Protein AF-A0A4R2LBR7-F1 (afdb_monomer)

Solvent-accessible surface area (backbone atoms only — not comparable to full-atom values): 7802 Å² total; per-residue (Å²): 140,62,65,67,58,54,53,51,52,53,49,55,51,52,60,60,71,67,57,74,77,85,72,96,67,92,60,71,66,68,51,49,60,51,49,45,53,48,41,53,51,52,52,50,51,51,49,53,48,29,40,52,72,70,51,70,84,56,90,90,53,52,70,75,78,42,38,76,63,56,62,68,48,81,66,58,63,88,67,45,56,60,54,52,47,51,49,36,49,24,56,74,69,71,72,50,91,72,59,67,66,61,48,52,54,50,52,48,47,65,67,70,23,70,75,68,68,78,59,76,80,75,78,92,76,131

Secondary structure (DSSP, 8-state):
--HHHHHHHHHHHHHHHT-----S---HHHHHHHHHHHHHHHHHHHHHHHHHTT----TTS-HHHHHHHHTT-TTPPTTHHHHHHHHHHHHHHT--PPPHHHHHHHHHHHHHS-PPPPPP------

Structure (mmCIF, N/CA/C/O backbone):
data_AF-A0A4R2LBR7-F1
#
_entry.id   AF-A0A4R2LBR7-F1
#
loop_
_atom_site.group_PDB
_atom_site.id
_atom_site.type_symbol
_atom_site.label_atom_id
_atom_site.label_alt_id
_atom_site.label_comp_id
_atom_site.label_asym_id
_atom_site.labe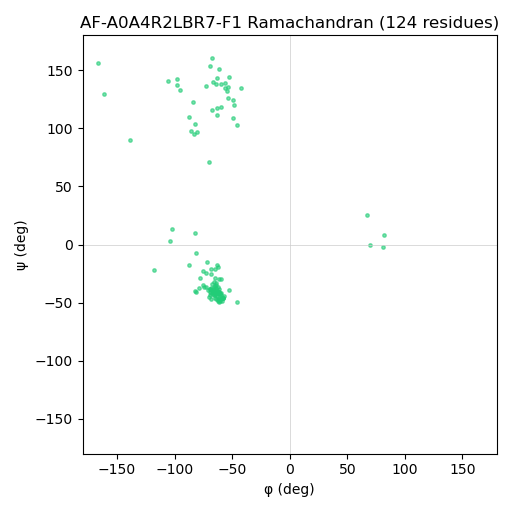l_entity_id
_atom_site.label_seq_id
_atom_site.pdbx_PDB_ins_code
_atom_site.Cartn_x
_atom_site.Cartn_y
_atom_site.Cartn_z
_atom_site.occupancy
_atom_site.B_iso_or_equiv
_atom_site.auth_seq_id
_atom_site.auth_comp_id
_atom_site.auth_asym_id
_atom_site.auth_atom_id
_atom_site.pdbx_PDB_model_num
ATOM 1 N N . MET A 1 1 ? -27.355 -33.247 -9.462 1.00 54.69 1 MET A N 1
ATOM 2 C CA . MET A 1 1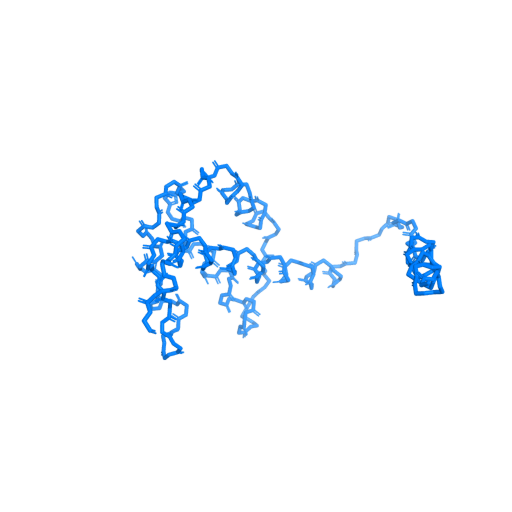 ? -26.547 -32.009 -9.600 1.00 54.69 1 MET A CA 1
ATOM 3 C C . MET A 1 1 ? -25.069 -32.350 -9.846 1.00 54.69 1 MET A C 1
ATOM 5 O O . MET A 1 1 ? -24.209 -31.992 -9.053 1.00 54.69 1 MET A O 1
ATOM 9 N N . THR A 1 2 ? -24.751 -33.067 -10.931 1.00 58.44 2 THR A N 1
ATOM 10 C CA . THR A 1 2 ? -23.417 -33.694 -11.116 1.00 58.44 2 THR A CA 1
ATOM 11 C C . THR A 1 2 ? -22.665 -33.147 -12.338 1.00 58.44 2 THR A C 1
ATOM 13 O O . THR A 1 2 ? -21.439 -33.155 -12.367 1.00 58.44 2 THR A O 1
ATOM 16 N N . GLN A 1 3 ? -23.385 -32.575 -13.309 1.00 64.19 3 GLN A N 1
ATOM 17 C CA . GLN A 1 3 ? -22.817 -32.056 -14.561 1.00 64.19 3 GLN A CA 1
ATOM 18 C C . GLN A 1 3 ? -21.952 -30.802 -14.372 1.00 64.19 3 GLN A C 1
ATOM 20 O O . GLN A 1 3 ? -20.897 -30.693 -14.987 1.00 64.19 3 GLN A O 1
ATOM 25 N N . VAL A 1 4 ? -22.335 -29.885 -13.476 1.00 67.62 4 VAL A N 1
ATOM 26 C CA . VAL A 1 4 ? -21.565 -28.650 -13.226 1.00 67.62 4 VAL A CA 1
ATOM 27 C C . VAL A 1 4 ? -20.182 -28.969 -12.651 1.00 67.62 4 VAL A C 1
ATOM 29 O O . VAL A 1 4 ? -19.190 -28.355 -13.028 1.00 67.62 4 VAL A O 1
ATOM 32 N N . ARG A 1 5 ? -20.097 -29.981 -11.782 1.00 66.00 5 ARG A N 1
ATOM 33 C CA . ARG A 1 5 ? -18.845 -30.381 -11.129 1.00 66.00 5 ARG A CA 1
ATOM 34 C C . ARG A 1 5 ? -17.868 -31.013 -12.125 1.00 66.00 5 ARG A C 1
ATOM 36 O O . ARG A 1 5 ? -16.700 -30.650 -12.137 1.00 66.00 5 ARG A O 1
ATOM 43 N N . GLN A 1 6 ? -18.374 -31.849 -13.034 1.00 69.81 6 GLN A N 1
ATOM 44 C CA . GLN A 1 6 ? -17.569 -32.431 -14.114 1.00 69.81 6 GLN A CA 1
ATOM 45 C C . GLN A 1 6 ? -17.055 -31.376 -15.100 1.00 69.81 6 GLN A C 1
ATOM 47 O O . GLN A 1 6 ? -15.922 -31.472 -15.571 1.00 69.81 6 GLN A O 1
ATOM 52 N N . LEU A 1 7 ? -17.855 -30.343 -15.375 1.00 70.31 7 LEU A N 1
ATOM 53 C CA . LEU A 1 7 ? -17.456 -29.251 -16.261 1.00 70.31 7 LEU A CA 1
ATOM 54 C C . LEU A 1 7 ? -16.342 -28.392 -15.635 1.00 70.31 7 LEU A C 1
ATOM 56 O O . LEU A 1 7 ? -15.384 -28.025 -16.316 1.00 70.31 7 LEU A O 1
ATOM 60 N N . LEU A 1 8 ? -16.420 -28.146 -14.322 1.00 71.19 8 LEU A N 1
ATOM 61 C CA . LEU A 1 8 ? -15.374 -27.454 -13.563 1.00 71.19 8 LEU A CA 1
ATOM 62 C C . LEU A 1 8 ? -14.073 -28.265 -13.487 1.00 71.19 8 LEU A C 1
ATOM 64 O O . LEU A 1 8 ? -12.996 -27.698 -13.681 1.00 71.19 8 LEU A O 1
ATOM 68 N N . ASP A 1 9 ? -14.156 -29.582 -13.285 1.00 73.75 9 ASP A N 1
ATOM 69 C CA . ASP A 1 9 ? -12.973 -30.450 -13.266 1.00 73.75 9 ASP A CA 1
ATOM 70 C C . ASP A 1 9 ? -12.290 -30.517 -14.639 1.00 73.75 9 ASP A C 1
ATOM 72 O O . ASP A 1 9 ? -11.062 -30.435 -14.733 1.00 73.75 9 ASP A O 1
ATOM 76 N N . GLN A 1 10 ? -13.056 -30.573 -15.733 1.00 73.00 10 GLN A N 1
ATOM 77 C CA . GLN A 1 10 ? -12.483 -30.548 -17.083 1.00 73.00 10 GLN A CA 1
ATOM 78 C C . GLN A 1 10 ? -11.797 -29.212 -17.406 1.00 73.00 10 GLN A C 1
ATOM 80 O O . GLN A 1 10 ? -10.714 -29.207 -18.003 1.00 73.00 10 GLN A O 1
ATOM 85 N N . LEU A 1 11 ? -12.368 -28.088 -16.961 1.00 67.81 11 LEU A N 1
ATOM 86 C CA . LEU A 1 11 ? -11.750 -26.762 -17.071 1.00 67.81 11 LEU A CA 1
ATOM 87 C C . LEU A 1 11 ? -10.453 -26.668 -16.261 1.00 67.81 11 LEU A C 1
ATOM 89 O O . LEU A 1 11 ? -9.424 -26.251 -16.798 1.00 67.81 11 LEU A O 1
ATOM 93 N N . ALA A 1 12 ? -10.463 -27.125 -15.008 1.00 67.06 12 ALA A N 1
ATOM 94 C CA . ALA A 1 12 ? -9.276 -27.137 -14.155 1.00 67.06 12 ALA A CA 1
ATOM 95 C C . ALA A 1 12 ? -8.156 -28.011 -14.744 1.00 67.06 12 ALA A C 1
ATOM 97 O O . ALA A 1 12 ? -6.980 -27.639 -14.704 1.00 67.06 12 ALA A O 1
ATOM 98 N N . THR A 1 13 ? -8.513 -29.146 -15.347 1.00 69.94 13 THR A N 1
ATOM 99 C CA . THR A 1 13 ? -7.544 -30.068 -15.953 1.00 69.94 13 THR A CA 1
ATOM 100 C C . THR A 1 13 ? -6.932 -29.489 -17.232 1.00 69.94 13 THR A C 1
ATOM 102 O O . THR A 1 13 ? -5.722 -29.609 -17.444 1.00 69.94 13 THR A O 1
ATOM 105 N N . ARG A 1 14 ? -7.726 -28.793 -18.060 1.00 65.44 14 ARG A N 1
ATOM 106 C CA . ARG A 1 14 ? -7.220 -28.090 -19.254 1.00 65.44 14 ARG A CA 1
ATOM 107 C C . ARG A 1 14 ? -6.306 -26.920 -18.894 1.00 65.44 14 ARG A C 1
ATOM 109 O O . ARG A 1 14 ? -5.251 -26.783 -19.504 1.00 65.44 14 ARG A O 1
ATOM 116 N N . LEU A 1 15 ? -6.645 -26.148 -17.861 1.00 61.47 15 LEU A N 1
ATOM 11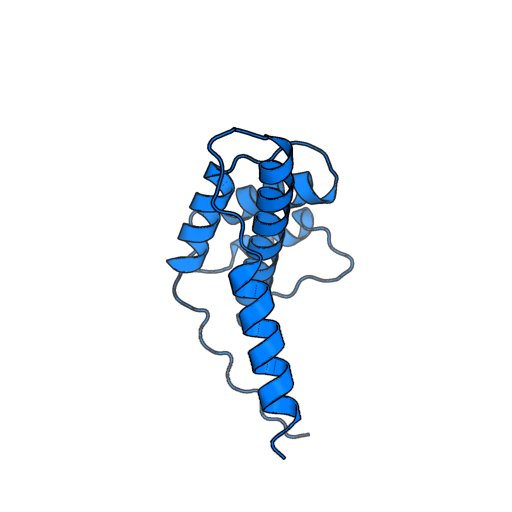7 C CA . LEU A 1 15 ? -5.808 -25.039 -17.384 1.00 61.47 15 LEU A CA 1
ATOM 118 C C . LEU A 1 15 ? -4.467 -25.515 -16.806 1.00 61.47 15 LEU A C 1
ATOM 120 O O . LEU A 1 15 ? -3.456 -24.836 -16.964 1.00 61.47 15 LEU A O 1
ATOM 124 N N . ARG A 1 16 ? -4.424 -26.701 -16.183 1.00 59.50 16 ARG A N 1
ATOM 125 C CA . ARG A 1 16 ? -3.169 -27.293 -15.682 1.00 59.50 16 ARG A CA 1
ATOM 126 C C . 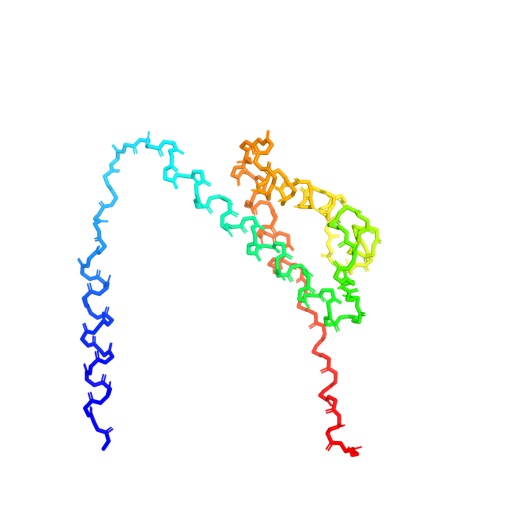ARG A 1 16 ? -2.285 -27.850 -16.798 1.00 59.50 16 ARG A C 1
ATOM 128 O O . ARG A 1 16 ? -1.068 -27.728 -16.706 1.00 59.50 16 ARG A O 1
ATOM 135 N N . ARG A 1 17 ? -2.876 -28.439 -17.845 1.00 57.28 17 ARG A N 1
ATOM 136 C CA . ARG A 1 17 ? -2.133 -28.963 -19.009 1.00 57.28 17 ARG A CA 1
ATOM 137 C C . ARG A 1 17 ? -1.632 -27.876 -19.959 1.00 57.28 17 ARG A C 1
ATOM 139 O O . ARG A 1 17 ? -0.663 -28.111 -20.664 1.00 57.28 17 ARG A O 1
ATOM 146 N N . ALA A 1 18 ? -2.251 -26.699 -19.951 1.00 51.41 18 ALA A N 1
ATOM 147 C CA . ALA A 1 18 ? -1.826 -25.555 -20.753 1.00 51.41 18 ALA A CA 1
ATOM 148 C C . ALA A 1 18 ? -0.682 -24.744 -20.120 1.00 51.41 18 ALA A C 1
ATOM 150 O O . ALA A 1 18 ? -0.397 -23.655 -20.604 1.00 51.41 18 ALA A O 1
ATOM 151 N N . ARG A 1 19 ? -0.038 -25.228 -19.045 1.00 47.72 19 ARG A N 1
ATOM 152 C CA . ARG A 1 19 ? 1.149 -24.583 -18.472 1.00 47.72 19 ARG A CA 1
ATOM 153 C C . ARG A 1 19 ? 2.374 -25.021 -19.284 1.00 47.72 19 ARG A C 1
ATOM 155 O O . ARG A 1 19 ? 2.813 -26.158 -19.107 1.00 47.72 19 ARG A O 1
ATOM 162 N N . PRO A 1 20 ? 2.929 -24.172 -20.167 1.00 46.97 20 PRO A N 1
ATOM 163 C CA . PRO A 1 20 ? 4.172 -24.496 -20.844 1.00 46.97 20 PRO A CA 1
ATOM 164 C C . PRO A 1 20 ? 5.260 -24.579 -19.772 1.00 46.97 20 PRO A C 1
ATOM 166 O O . PRO A 1 20 ? 5.284 -23.766 -18.840 1.00 46.97 20 PRO A O 1
ATOM 169 N N . ALA A 1 21 ? 6.136 -25.577 -19.871 1.00 56.88 21 ALA A N 1
ATOM 170 C CA . ALA A 1 21 ? 7.356 -25.596 -19.078 1.00 56.88 21 ALA A CA 1
ATOM 171 C C . ALA A 1 21 ? 8.102 -24.264 -19.304 1.00 56.88 21 ALA A C 1
ATOM 173 O O . ALA A 1 21 ? 8.163 -23.810 -20.449 1.00 56.88 21 ALA A O 1
ATOM 174 N N . PRO A 1 22 ? 8.621 -23.602 -18.254 1.00 46.97 22 PRO A N 1
ATOM 175 C CA . PRO A 1 22 ? 9.346 -22.353 -18.432 1.00 46.97 22 PRO A CA 1
ATOM 176 C C . PRO A 1 22 ? 10.595 -22.622 -19.277 1.00 46.97 22 PRO A C 1
ATOM 178 O O . PRO A 1 22 ? 11.514 -23.313 -18.840 1.00 46.97 22 PRO A O 1
ATOM 181 N N . ALA A 1 23 ? 10.603 -22.104 -20.505 1.00 49.31 23 ALA A N 1
ATOM 182 C CA . ALA A 1 23 ? 11.798 -22.048 -21.330 1.00 49.31 23 ALA A CA 1
ATOM 183 C C . ALA A 1 23 ? 12.803 -21.073 -20.683 1.00 49.31 23 ALA A C 1
ATOM 185 O O . ALA A 1 23 ? 12.386 -20.031 -20.168 1.00 49.31 23 ALA A O 1
ATOM 186 N N . PRO A 1 24 ? 14.112 -21.375 -20.681 1.00 48.12 24 PRO A N 1
ATOM 187 C CA . PRO A 1 24 ? 15.110 -20.477 -20.126 1.00 48.12 24 PRO A CA 1
ATOM 188 C C . PRO A 1 24 ? 15.425 -19.387 -21.160 1.00 48.12 24 PRO A C 1
ATOM 190 O O . PRO A 1 24 ? 16.213 -19.594 -22.077 1.00 48.12 24 PRO A O 1
ATOM 193 N N . GLY A 1 25 ? 14.790 -18.225 -21.020 1.00 42.53 25 GLY A N 1
ATOM 194 C CA . GLY A 1 25 ? 15.088 -17.024 -21.802 1.00 42.53 25 GLY A CA 1
ATOM 195 C C . GLY A 1 25 ? 14.520 -15.781 -21.107 1.00 42.53 25 GLY A C 1
ATOM 196 O O . GLY A 1 25 ? 13.358 -15.812 -20.698 1.00 42.53 25 GLY A O 1
ATOM 197 N N . PRO A 1 26 ? 15.303 -14.706 -20.902 1.00 46.50 26 PRO A N 1
ATOM 198 C CA . PRO A 1 26 ? 14.830 -13.526 -20.196 1.00 46.50 26 PRO A CA 1
ATOM 199 C C . PRO A 1 26 ? 14.068 -12.618 -21.167 1.00 46.50 26 PRO A C 1
ATOM 201 O O . PRO A 1 26 ? 14.670 -11.796 -21.849 1.00 46.50 26 PRO A O 1
ATOM 204 N N . ASP A 1 27 ? 12.743 -12.747 -21.213 1.00 43.59 27 ASP A N 1
ATOM 205 C CA . ASP A 1 27 ? 11.878 -11.732 -21.818 1.00 43.59 27 ASP A CA 1
ATOM 206 C C . ASP A 1 27 ? 11.516 -10.666 -20.760 1.00 43.59 27 ASP A C 1
ATOM 208 O O . ASP A 1 27 ? 10.752 -10.943 -19.822 1.00 43.59 27 ASP A O 1
ATOM 212 N N . PRO A 1 28 ? 12.033 -9.426 -20.861 1.00 52.78 28 PRO A N 1
ATOM 213 C CA . PRO A 1 28 ? 11.792 -8.386 -19.858 1.00 52.78 28 PRO A CA 1
ATOM 214 C C . PRO A 1 28 ? 10.330 -7.900 -19.830 1.00 52.78 28 PRO A C 1
ATOM 216 O O . PRO A 1 28 ? 9.868 -7.379 -18.815 1.00 52.78 28 PRO A O 1
ATOM 219 N N . VAL A 1 29 ? 9.567 -8.108 -20.909 1.00 49.22 29 VAL A N 1
ATOM 220 C CA . VAL A 1 29 ? 8.199 -7.578 -21.057 1.00 49.22 29 VAL A CA 1
ATOM 221 C C . VAL A 1 29 ? 7.166 -8.402 -20.282 1.00 49.22 29 VAL A C 1
ATOM 223 O O . VAL A 1 29 ? 6.268 -7.835 -19.657 1.00 49.22 29 VAL A O 1
ATOM 226 N N . VAL A 1 30 ? 7.317 -9.732 -20.238 1.00 50.53 30 VAL A N 1
ATOM 227 C CA . VAL A 1 30 ? 6.434 -10.603 -19.436 1.00 50.53 30 VAL A CA 1
ATOM 228 C C . VAL A 1 30 ? 6.646 -10.343 -17.941 1.00 50.53 30 VAL A C 1
ATOM 230 O O . VAL A 1 30 ? 5.694 -10.353 -17.164 1.00 50.53 30 VAL A O 1
ATOM 233 N N . THR A 1 31 ? 7.878 -10.018 -17.543 1.00 60.12 31 THR A N 1
ATOM 234 C CA . THR A 1 31 ? 8.227 -9.697 -16.153 1.00 60.12 31 THR A CA 1
ATOM 235 C C . THR A 1 31 ? 7.605 -8.375 -15.695 1.00 60.12 31 THR A C 1
ATOM 237 O O . THR A 1 31 ? 7.059 -8.311 -14.594 1.00 60.12 31 THR A O 1
ATOM 240 N N . ALA A 1 32 ? 7.605 -7.342 -16.545 1.00 63.28 32 ALA A N 1
ATOM 241 C CA . ALA A 1 32 ? 7.051 -6.030 -16.203 1.00 63.28 32 ALA A CA 1
ATOM 242 C C . ALA A 1 32 ? 5.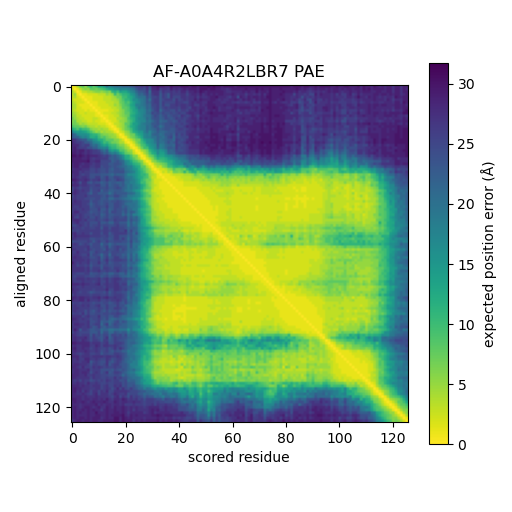550 -6.094 -15.862 1.00 63.28 32 ALA A C 1
ATOM 244 O O . ALA A 1 32 ? 5.140 -5.624 -14.801 1.00 63.28 32 ALA A O 1
ATOM 245 N N . GLY A 1 33 ? 4.736 -6.757 -16.693 1.00 69.94 33 GLY A N 1
ATOM 246 C CA . GLY A 1 33 ? 3.292 -6.887 -16.445 1.00 69.94 33 GLY A CA 1
ATOM 247 C C . GLY A 1 33 ? 2.949 -7.686 -15.179 1.00 69.94 33 GLY A C 1
ATOM 248 O O . GLY A 1 33 ? 1.977 -7.375 -14.483 1.00 69.94 33 GLY A O 1
ATOM 249 N N . VAL A 1 34 ? 3.766 -8.689 -14.837 1.00 77.94 34 VAL A N 1
ATOM 250 C CA . VAL A 1 34 ? 3.624 -9.463 -13.592 1.00 77.94 34 VAL A CA 1
ATOM 251 C C . VAL A 1 34 ? 3.948 -8.592 -12.376 1.00 77.94 34 VAL A C 1
ATOM 253 O O . VAL A 1 34 ? 3.153 -8.533 -11.436 1.00 77.94 34 VAL A O 1
ATOM 256 N N . VAL A 1 35 ? 5.061 -7.856 -12.426 1.00 80.06 35 VAL A N 1
ATOM 257 C CA . VAL A 1 35 ? 5.490 -6.931 -11.366 1.00 80.06 35 VAL A CA 1
ATOM 258 C C . VAL A 1 35 ? 4.441 -5.841 -11.127 1.00 80.06 35 VAL A C 1
ATOM 260 O O . VAL A 1 35 ? 4.082 -5.560 -9.983 1.00 80.06 35 VAL A O 1
ATOM 263 N N . GLU A 1 36 ? 3.879 -5.264 -12.188 1.00 84.38 36 GLU A N 1
ATOM 264 C CA . GLU A 1 36 ? 2.813 -4.264 -12.077 1.00 84.38 36 GLU A CA 1
ATOM 265 C C . GLU A 1 36 ? 1.566 -4.806 -11.369 1.00 84.38 36 GLU A C 1
ATOM 267 O O . GLU A 1 36 ? 1.000 -4.148 -10.484 1.00 84.38 36 GLU A O 1
ATOM 272 N N . ASN A 1 37 ? 1.127 -6.009 -11.745 1.00 86.50 37 ASN A N 1
ATOM 273 C CA . ASN A 1 37 ? -0.041 -6.638 -11.139 1.00 86.50 37 ASN A CA 1
ATOM 274 C C . ASN A 1 37 ? 0.202 -6.987 -9.661 1.00 86.50 37 ASN A C 1
ATOM 276 O O . ASN A 1 37 ? -0.688 -6.813 -8.818 1.00 86.50 37 ASN A O 1
ATOM 280 N N . ASP A 1 38 ? 1.421 -7.405 -9.324 1.00 88.31 38 ASP A N 1
ATOM 281 C CA . ASP A 1 38 ? 1.824 -7.673 -7.948 1.00 88.31 38 ASP A CA 1
ATOM 282 C C . ASP A 1 38 ? 1.809 -6.401 -7.094 1.00 88.31 38 ASP A C 1
ATOM 284 O O . ASP A 1 38 ? 1.208 -6.397 -6.016 1.00 88.31 38 ASP A O 1
ATOM 288 N N . VAL A 1 39 ? 2.359 -5.286 -7.586 1.00 88.56 39 VAL A N 1
ATOM 289 C CA . VAL A 1 39 ? 2.310 -3.988 -6.884 1.00 88.56 39 VAL A CA 1
ATOM 290 C C . VAL A 1 39 ? 0.864 -3.559 -6.624 1.00 88.56 39 VAL A C 1
ATOM 292 O O . VAL A 1 39 ? 0.520 -3.167 -5.503 1.00 88.56 39 VAL A O 1
ATOM 295 N N . ARG A 1 40 ? -0.016 -3.663 -7.631 1.00 90.81 40 ARG A N 1
ATOM 296 C CA . ARG A 1 40 ? -1.450 -3.344 -7.482 1.00 90.81 40 ARG A CA 1
ATOM 297 C C . ARG A 1 40 ? -2.113 -4.231 -6.427 1.00 90.81 40 ARG A C 1
ATOM 299 O O . ARG A 1 40 ? -2.877 -3.734 -5.594 1.00 90.81 40 ARG A O 1
ATOM 306 N N . SER A 1 41 ? -1.800 -5.523 -6.437 1.00 89.56 41 SER A N 1
ATOM 307 C CA . SER A 1 41 ? -2.334 -6.502 -5.488 1.00 89.56 41 SER A CA 1
ATOM 308 C C . SER A 1 41 ? -1.863 -6.235 -4.057 1.00 89.56 41 SER A C 1
ATOM 310 O O . SER A 1 41 ? -2.678 -6.255 -3.131 1.00 89.56 41 SER A O 1
ATOM 312 N N . LEU A 1 42 ? -0.580 -5.922 -3.862 1.00 90.56 42 LEU A N 1
ATOM 313 C CA . LEU A 1 42 ? -0.012 -5.576 -2.557 1.00 90.56 42 LEU A CA 1
ATOM 314 C C . LEU A 1 42 ? -0.610 -4.276 -2.011 1.00 90.56 42 LEU A C 1
ATOM 316 O O . LEU A 1 42 ? -1.016 -4.231 -0.848 1.00 90.56 42 LEU A O 1
ATOM 320 N N . TYR A 1 43 ? -0.763 -3.251 -2.853 1.00 91.69 43 TYR A N 1
ATOM 321 C CA . TYR A 1 43 ? -1.413 -2.002 -2.451 1.00 91.69 43 TYR A CA 1
ATOM 322 C C . TYR A 1 43 ? -2.877 -2.231 -2.042 1.00 91.69 43 TYR A C 1
ATOM 324 O O . TYR A 1 43 ? -3.331 -1.708 -1.024 1.00 91.69 43 TYR A O 1
ATOM 332 N N . ARG A 1 44 ? -3.617 -3.085 -2.762 1.00 90.88 44 ARG A N 1
ATOM 333 C CA . ARG A 1 44 ? -4.986 -3.468 -2.374 1.00 90.88 44 ARG A CA 1
ATOM 334 C C . ARG A 1 44 ? -5.024 -4.193 -1.026 1.00 90.88 44 ARG A C 1
ATOM 336 O O . ARG A 1 44 ? -5.909 -3.909 -0.223 1.00 90.88 44 ARG A O 1
ATOM 343 N N . ARG A 1 45 ? -4.078 -5.097 -0.753 1.00 90.81 45 ARG A N 1
ATOM 344 C CA . ARG A 1 45 ? -3.978 -5.778 0.552 1.00 90.81 45 ARG A CA 1
ATOM 345 C C . ARG A 1 45 ? -3.699 -4.794 1.686 1.00 90.81 45 ARG A C 1
ATOM 347 O O . ARG A 1 45 ? -4.334 -4.903 2.731 1.00 90.81 45 ARG A O 1
ATOM 354 N N . LEU A 1 46 ? -2.824 -3.809 1.467 1.00 91.38 46 LEU A N 1
ATOM 355 C CA . LEU A 1 46 ? -2.598 -2.726 2.426 1.00 91.38 46 LEU A CA 1
ATOM 356 C C . LEU A 1 46 ? -3.894 -1.950 2.710 1.00 91.38 46 LEU A C 1
ATOM 358 O O . LEU A 1 46 ? -4.226 -1.740 3.873 1.00 91.38 46 LEU A O 1
ATOM 362 N N . LEU A 1 47 ? -4.660 -1.587 1.674 1.00 90.81 47 LEU A N 1
ATOM 363 C CA . LEU A 1 47 ? -5.947 -0.899 1.846 1.00 90.81 47 LEU A CA 1
ATOM 364 C C . LEU A 1 47 ? -6.967 -1.740 2.622 1.00 90.81 47 LEU A C 1
ATOM 366 O O . LEU A 1 47 ? -7.679 -1.202 3.462 1.00 90.81 47 LEU A O 1
ATOM 370 N N . LEU A 1 48 ? -7.044 -3.047 2.363 1.00 89.19 48 LEU A N 1
ATOM 371 C CA . LEU A 1 48 ? -7.944 -3.944 3.096 1.00 89.19 48 LEU A CA 1
ATOM 372 C C . LEU A 1 48 ? -7.549 -4.054 4.572 1.00 89.19 48 LEU A C 1
ATOM 374 O O . LEU A 1 48 ? -8.410 -4.006 5.447 1.00 89.19 48 LEU A O 1
ATOM 378 N N . ARG A 1 49 ? -6.247 -4.148 4.849 1.00 88.00 49 ARG A N 1
ATOM 379 C CA . ARG A 1 49 ? -5.715 -4.167 6.214 1.00 88.00 49 ARG A CA 1
ATOM 380 C C . ARG A 1 49 ? -6.005 -2.859 6.953 1.00 88.00 49 ARG A C 1
ATOM 382 O O . ARG A 1 49 ? -6.448 -2.900 8.094 1.00 88.00 49 ARG A O 1
ATOM 389 N N . ALA A 1 50 ? -5.807 -1.720 6.293 1.00 88.00 50 ALA A N 1
ATOM 390 C CA . ALA A 1 50 ? -6.153 -0.408 6.830 1.00 88.00 50 ALA A CA 1
ATOM 391 C C . ALA A 1 50 ? -7.666 -0.288 7.091 1.00 88.00 50 ALA A C 1
ATOM 393 O O . ALA A 1 50 ? -8.084 0.162 8.156 1.00 88.00 50 ALA A O 1
ATOM 394 N N . ALA A 1 51 ? -8.498 -0.778 6.166 1.00 88.06 51 ALA A N 1
ATOM 395 C CA . ALA A 1 51 ? -9.951 -0.756 6.307 1.00 88.06 51 ALA A CA 1
ATOM 396 C C . ALA A 1 51 ? -10.448 -1.609 7.484 1.00 88.06 51 ALA A C 1
ATOM 398 O O . ALA A 1 51 ? -11.400 -1.203 8.151 1.00 88.06 51 ALA A O 1
ATOM 399 N N . ALA A 1 52 ? -9.791 -2.738 7.775 1.00 87.19 52 ALA A N 1
ATOM 400 C CA . ALA A 1 52 ? -10.070 -3.553 8.962 1.00 87.19 52 ALA A CA 1
ATOM 401 C C . ALA A 1 52 ? -9.802 -2.800 10.281 1.00 87.19 52 ALA A C 1
ATOM 403 O O . ALA A 1 52 ? -10.352 -3.157 11.315 1.00 87.19 52 ALA A O 1
ATOM 404 N N . GLN A 1 53 ? -9.008 -1.729 10.234 1.00 84.06 53 GLN A N 1
ATOM 405 C CA . GLN A 1 53 ? -8.715 -0.837 11.359 1.00 84.06 53 GLN A CA 1
ATOM 406 C C . GLN A 1 53 ? -9.502 0.482 11.289 1.00 84.06 53 GLN A C 1
ATOM 408 O O . GLN A 1 53 ? -9.174 1.442 11.978 1.00 84.06 53 GLN A O 1
ATOM 413 N N . GLY A 1 54 ? -10.519 0.564 10.425 1.00 86.38 54 GLY A N 1
ATOM 414 C CA . GLY A 1 54 ? -11.338 1.767 10.248 1.00 86.38 54 GLY A CA 1
ATOM 415 C C . GLY A 1 54 ? -10.715 2.843 9.351 1.00 86.38 54 GLY A C 1
ATOM 416 O O . GLY A 1 54 ? -11.366 3.842 9.050 1.00 86.38 54 GLY A O 1
ATOM 417 N N . ILE A 1 55 ? -9.498 2.637 8.844 1.00 88.19 55 ILE A N 1
ATOM 418 C CA . ILE A 1 55 ? -8.818 3.583 7.955 1.00 88.19 55 ILE A CA 1
ATOM 419 C C . ILE A 1 55 ? -9.269 3.310 6.516 1.00 88.19 55 ILE A C 1
ATOM 421 O O . ILE A 1 55 ? -8.771 2.410 5.839 1.00 88.19 55 ILE A O 1
ATOM 425 N N . ARG A 1 56 ? -10.242 4.088 6.033 1.00 87.69 56 ARG A N 1
ATOM 426 C CA . ARG A 1 56 ? -10.766 3.985 4.661 1.00 87.69 56 ARG A CA 1
ATOM 427 C C . ARG A 1 56 ? -10.278 5.143 3.800 1.00 87.69 56 ARG A C 1
ATOM 429 O O . ARG A 1 56 ? -10.239 6.287 4.248 1.00 87.69 56 ARG A O 1
ATOM 436 N N . ARG A 1 57 ? -9.954 4.858 2.536 1.00 83.88 57 ARG A N 1
ATOM 437 C CA . ARG A 1 57 ? -9.592 5.893 1.562 1.00 83.88 57 ARG A CA 1
ATOM 438 C C . ARG A 1 57 ? -10.847 6.510 0.932 1.00 83.88 57 ARG A C 1
ATOM 440 O O . ARG A 1 57 ? -11.596 5.774 0.290 1.00 83.88 57 ARG A O 1
ATOM 447 N N . PRO A 1 58 ? -11.052 7.835 1.022 1.00 85.00 58 PRO A N 1
ATOM 448 C CA . PRO A 1 58 ? -12.056 8.528 0.217 1.00 85.00 58 PRO A CA 1
ATOM 449 C C . PRO A 1 58 ? -11.731 8.426 -1.278 1.00 85.00 58 PRO A C 1
ATOM 451 O O . PRO A 1 58 ? -10.564 8.518 -1.662 1.00 85.00 58 PRO A O 1
ATOM 454 N N . LEU A 1 59 ? -12.746 8.294 -2.139 1.00 83.62 59 LEU A N 1
ATOM 455 C CA . LEU A 1 59 ? -12.542 8.227 -3.595 1.00 83.62 59 LEU A CA 1
ATOM 456 C C . LEU A 1 59 ? -11.885 9.495 -4.162 1.00 83.62 59 LEU A C 1
ATOM 458 O O . LEU A 1 59 ? -11.129 9.403 -5.125 1.00 83.62 59 LEU A O 1
ATOM 462 N N . SER A 1 60 ? -12.128 10.646 -3.531 1.00 87.06 60 SER A N 1
ATOM 463 C CA . SER A 1 60 ? -11.546 11.942 -3.892 1.00 87.06 60 SER A CA 1
ATOM 464 C C . SER A 1 60 ? -10.058 12.074 -3.565 1.00 87.06 60 SER A C 1
ATOM 466 O O . SER A 1 60 ? -9.421 12.990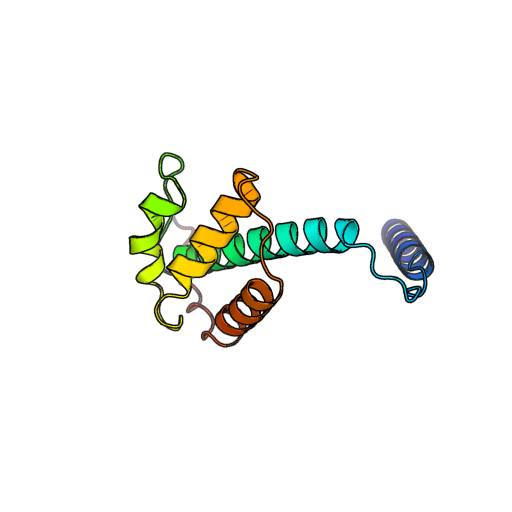 -4.071 1.00 87.06 60 SER A O 1
ATOM 468 N N . ARG A 1 61 ? -9.488 11.185 -2.737 1.00 88.56 61 ARG A N 1
ATOM 469 C CA . ARG A 1 61 ? -8.073 11.254 -2.350 1.00 88.56 61 ARG A CA 1
ATOM 470 C C . ARG A 1 61 ? -7.198 10.364 -3.214 1.00 88.56 61 ARG A C 1
ATOM 472 O O . ARG A 1 61 ? -7.455 9.163 -3.403 1.00 88.56 61 ARG A O 1
ATOM 479 N N . THR A 1 62 ? -6.099 10.948 -3.668 1.00 91.44 62 THR A N 1
ATOM 480 C CA . THR A 1 62 ? -5.022 10.238 -4.349 1.00 91.44 62 THR A CA 1
ATOM 481 C C . THR A 1 62 ? -4.292 9.287 -3.388 1.00 91.44 62 THR A C 1
ATOM 483 O O . THR A 1 62 ? -4.348 9.452 -2.165 1.00 91.44 62 THR A O 1
ATOM 486 N N . PRO A 1 63 ? -3.564 8.283 -3.914 1.00 90.56 63 PRO A N 1
ATOM 487 C CA . PRO A 1 63 ? -2.720 7.412 -3.096 1.00 90.56 63 PRO A CA 1
ATOM 488 C C . PRO A 1 63 ? -1.733 8.175 -2.203 1.00 90.56 63 PRO A C 1
ATOM 490 O O . PRO A 1 63 ? -1.549 7.795 -1.052 1.00 90.56 63 PRO A O 1
ATOM 493 N N . ARG A 1 64 ? -1.147 9.269 -2.716 1.00 91.00 64 ARG A N 1
ATOM 494 C CA . ARG A 1 64 ? -0.163 10.095 -2.000 1.00 91.00 64 ARG A CA 1
ATOM 495 C C . ARG A 1 64 ? -0.790 10.859 -0.836 1.00 91.00 64 ARG A C 1
ATOM 497 O O . ARG A 1 64 ? -0.233 10.879 0.250 1.00 91.00 64 ARG A O 1
ATOM 504 N N . GLU A 1 65 ? -1.962 11.454 -1.036 1.00 91.12 65 GLU A N 1
ATOM 505 C CA . GLU A 1 65 ? -2.672 12.180 0.031 1.00 91.12 65 GLU A CA 1
ATOM 506 C C . GLU A 1 65 ? -3.186 11.247 1.133 1.00 91.12 65 GLU A C 1
ATOM 508 O O . GLU A 1 65 ? -3.392 11.665 2.271 1.00 91.12 65 GLU A O 1
ATOM 513 N N . HIS A 1 66 ? -3.422 9.974 0.804 1.00 92.00 66 HIS A N 1
ATOM 514 C CA . HIS A 1 66 ? -3.864 8.977 1.774 1.00 92.00 66 HIS A CA 1
ATOM 515 C C . HIS A 1 66 ? -2.713 8.277 2.514 1.00 92.00 66 HIS A C 1
ATOM 517 O O . HIS A 1 66 ? -2.930 7.705 3.581 1.00 92.00 66 HIS A O 1
ATOM 523 N N . GLU A 1 67 ? -1.494 8.351 1.986 1.00 92.94 67 GLU A N 1
ATOM 524 C CA . GLU A 1 67 ? -0.279 7.771 2.563 1.00 92.94 67 GLU A CA 1
ATOM 525 C C . GLU A 1 67 ? -0.093 8.021 4.076 1.00 92.94 67 GLU A C 1
ATOM 527 O O . GLU A 1 67 ? 0.104 7.037 4.793 1.00 92.94 67 GLU A O 1
ATOM 532 N N . PRO A 1 68 ? -0.220 9.256 4.617 1.00 91.38 68 PRO A N 1
ATOM 533 C CA . PRO A 1 68 ? -0.010 9.502 6.049 1.00 91.38 68 PRO A CA 1
ATOM 534 C C . PRO A 1 68 ? -1.033 8.801 6.954 1.00 91.38 68 PRO A C 1
ATOM 536 O O . PRO A 1 68 ? -0.766 8.574 8.130 1.00 91.38 68 PRO A O 1
ATOM 539 N N . TYR A 1 69 ? -2.199 8.430 6.421 1.00 90.50 69 TYR A N 1
ATOM 540 C CA . TYR A 1 69 ? -3.196 7.649 7.154 1.00 90.50 69 TYR A CA 1
ATOM 541 C C . TYR A 1 69 ? -2.842 6.164 7.140 1.00 90.50 69 TYR A C 1
ATOM 543 O O . TYR A 1 69 ? -2.924 5.496 8.163 1.00 90.50 69 TYR A O 1
ATOM 551 N N . LEU A 1 70 ? -2.374 5.651 5.999 1.00 90.19 70 LEU A N 1
ATOM 552 C CA . LEU A 1 70 ? -1.895 4.272 5.890 1.00 90.19 70 LEU A CA 1
ATOM 553 C C . LEU A 1 70 ? -0.638 4.022 6.736 1.00 90.19 70 LEU A C 1
ATOM 555 O O . LEU A 1 70 ? -0.437 2.905 7.203 1.00 90.19 70 LEU A O 1
ATOM 559 N N . ALA A 1 71 ? 0.186 5.047 6.968 1.00 90.62 71 ALA A N 1
ATOM 560 C CA . ALA A 1 71 ? 1.356 4.969 7.844 1.00 90.62 71 ALA A CA 1
ATOM 561 C C . ALA A 1 71 ? 1.005 4.668 9.314 1.00 90.62 71 ALA A C 1
ATOM 563 O O . ALA A 1 71 ? 1.870 4.227 10.065 1.00 90.62 71 ALA A O 1
ATOM 564 N N . GLN A 1 72 ? -0.255 4.868 9.715 1.00 88.75 72 GLN A N 1
ATOM 565 C CA . GLN A 1 72 ? -0.745 4.569 11.064 1.00 88.75 72 GLN A CA 1
ATOM 566 C C . GLN A 1 72 ? -1.077 3.082 11.253 1.00 88.75 72 GLN A C 1
ATOM 568 O O . GLN A 1 72 ? -1.365 2.663 12.370 1.00 88.75 72 GLN A O 1
ATOM 573 N N . VAL A 1 73 ? -1.038 2.273 10.185 1.0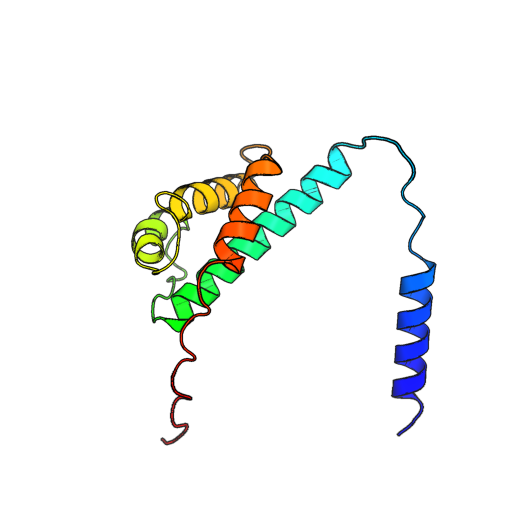0 87.94 73 VAL A N 1
ATOM 574 C CA . VAL A 1 73 ? -1.296 0.832 10.270 1.00 87.94 73 VAL A CA 1
ATOM 575 C C . VAL A 1 73 ? -0.158 0.152 11.054 1.00 87.94 73 VAL A C 1
ATOM 577 O O . VAL A 1 73 ? 0.981 0.124 10.579 1.00 87.94 73 VAL A O 1
ATOM 580 N N . PRO A 1 74 ? -0.436 -0.447 12.228 1.00 85.62 74 PRO A N 1
ATOM 581 C CA . PRO A 1 74 ? 0.565 -1.089 13.060 1.00 85.62 74 PRO A CA 1
ATOM 582 C C . PRO A 1 74 ? 1.111 -2.376 12.431 1.00 85.62 74 PRO A C 1
ATOM 584 O O . PRO A 1 74 ? 0.441 -3.089 11.668 1.00 85.62 74 PRO A O 1
ATOM 587 N N . GLY A 1 75 ? 2.347 -2.693 12.819 1.00 84.81 75 GLY A N 1
ATOM 588 C CA . GLY A 1 75 ? 3.063 -3.896 12.393 1.00 84.81 75 GLY A CA 1
ATOM 589 C C . GLY A 1 75 ? 3.730 -3.783 11.023 1.00 84.81 75 GLY A C 1
ATOM 590 O O . GLY A 1 75 ? 4.218 -4.788 10.514 1.00 84.81 75 GLY A O 1
ATOM 591 N N . LEU A 1 76 ? 3.753 -2.591 10.419 1.00 86.31 76 LEU A N 1
ATOM 592 C CA . LEU A 1 76 ? 4.454 -2.341 9.163 1.00 86.31 76 LEU A CA 1
ATOM 593 C C . LEU A 1 76 ? 5.836 -1.712 9.417 1.00 86.31 76 LEU A C 1
ATOM 595 O O . LEU A 1 76 ? 5.964 -0.869 10.306 1.00 86.31 76 LEU A O 1
ATOM 599 N N . PRO A 1 77 ? 6.870 -2.072 8.634 1.00 86.81 77 PRO A N 1
ATOM 600 C CA . PRO A 1 77 ? 8.188 -1.454 8.749 1.00 86.81 77 PRO A CA 1
ATOM 601 C C . PRO A 1 77 ? 8.158 0.053 8.465 1.00 86.81 77 PRO A C 1
ATOM 603 O O . PRO A 1 77 ? 7.385 0.530 7.629 1.00 86.81 77 PRO A O 1
ATOM 606 N N . ALA A 1 78 ? 9.076 0.802 9.076 1.00 86.62 78 ALA A N 1
ATOM 607 C CA . ALA A 1 78 ? 9.236 2.224 8.793 1.00 86.62 78 ALA A CA 1
ATOM 608 C C . ALA A 1 78 ? 9.493 2.481 7.290 1.00 86.62 78 ALA A C 1
ATOM 610 O O . ALA A 1 78 ? 10.265 1.781 6.621 1.00 86.62 78 ALA A O 1
ATOM 611 N N . GLY A 1 79 ? 8.799 3.477 6.733 1.00 86.00 79 GLY A N 1
ATOM 612 C CA . GLY A 1 79 ? 8.900 3.853 5.319 1.00 86.00 79 GLY A CA 1
ATOM 613 C C . GLY A 1 79 ? 8.318 2.840 4.322 1.00 86.00 79 GLY A C 1
ATOM 614 O O . GLY A 1 79 ? 8.339 3.104 3.120 1.00 86.00 79 GLY A O 1
ATOM 615 N N . PHE A 1 80 ? 7.772 1.705 4.776 1.00 89.62 80 PHE A N 1
ATOM 616 C CA . PHE A 1 80 ? 7.156 0.704 3.899 1.00 89.62 80 PHE A CA 1
ATOM 617 C C . PHE A 1 80 ? 5.998 1.290 3.079 1.00 89.62 80 PHE A C 1
ATOM 619 O O . PHE A 1 80 ? 5.955 1.140 1.859 1.00 89.62 80 PHE A O 1
ATOM 626 N N . VAL A 1 81 ? 5.088 1.999 3.750 1.00 91.44 81 VAL A N 1
ATOM 627 C CA . VAL A 1 81 ? 3.895 2.594 3.131 1.00 91.44 81 VAL A CA 1
ATOM 628 C C . VAL A 1 81 ? 4.276 3.614 2.058 1.00 91.44 81 VAL A C 1
ATOM 630 O O . VAL A 1 81 ? 3.693 3.595 0.975 1.00 91.44 81 VAL A O 1
ATOM 633 N N . ALA A 1 82 ? 5.292 4.440 2.317 1.00 91.44 82 ALA A N 1
ATOM 634 C CA . ALA A 1 82 ? 5.810 5.408 1.355 1.00 91.44 82 ALA A CA 1
ATOM 635 C C . ALA A 1 82 ? 6.379 4.715 0.106 1.00 91.44 82 ALA A C 1
ATOM 637 O O . ALA A 1 82 ? 6.004 5.046 -1.021 1.00 91.44 82 ALA A O 1
ATOM 638 N N . ARG A 1 83 ? 7.221 3.684 0.294 1.00 91.38 83 ARG A N 1
ATOM 639 C CA . ARG A 1 83 ? 7.806 2.906 -0.814 1.00 91.38 83 ARG A CA 1
ATOM 640 C C . ARG A 1 83 ? 6.734 2.222 -1.663 1.00 91.38 83 ARG A C 1
ATOM 642 O O . ARG A 1 83 ? 6.758 2.342 -2.887 1.00 91.38 83 ARG A O 1
ATOM 649 N N . LEU A 1 84 ? 5.768 1.553 -1.030 1.00 91.88 84 LEU A N 1
ATOM 650 C CA . LEU A 1 84 ? 4.698 0.859 -1.750 1.00 91.88 84 LEU A CA 1
ATOM 651 C C . LEU A 1 84 ? 3.748 1.839 -2.457 1.00 91.88 84 LEU A C 1
ATOM 653 O O . LEU A 1 84 ? 3.320 1.577 -3.580 1.00 91.88 84 LEU A O 1
ATOM 657 N N . THR A 1 85 ? 3.444 2.984 -1.841 1.00 93.31 85 THR A N 1
ATOM 658 C CA . THR A 1 85 ? 2.615 4.031 -2.461 1.00 93.31 85 THR A CA 1
ATOM 659 C C . THR A 1 85 ? 3.308 4.637 -3.677 1.00 93.31 85 THR A C 1
ATOM 661 O O . THR A 1 85 ? 2.669 4.827 -4.715 1.00 93.31 85 THR A O 1
ATOM 664 N N . LEU A 1 86 ? 4.617 4.887 -3.593 1.00 91.00 86 LEU A N 1
ATOM 665 C CA . LEU A 1 86 ? 5.414 5.356 -4.724 1.00 91.00 86 LEU A CA 1
ATOM 666 C C . LEU A 1 86 ? 5.440 4.329 -5.864 1.00 91.00 86 LEU A C 1
ATOM 668 O O . LEU A 1 86 ? 5.174 4.693 -7.009 1.00 91.00 86 LEU A O 1
ATOM 672 N N . ALA A 1 87 ? 5.698 3.054 -5.556 1.00 89.19 87 ALA A N 1
ATOM 673 C CA . ALA A 1 87 ? 5.672 1.974 -6.543 1.00 89.19 87 ALA A CA 1
ATOM 674 C C . ALA A 1 87 ? 4.300 1.875 -7.228 1.00 89.19 87 ALA A C 1
ATOM 676 O O . ALA A 1 87 ? 4.213 1.837 -8.454 1.00 89.19 87 ALA A O 1
ATOM 677 N N . TYR A 1 88 ? 3.214 1.927 -6.452 1.00 91.06 88 TYR A N 1
ATOM 678 C CA . TYR A 1 88 ? 1.855 1.908 -6.990 1.00 91.06 88 TYR A CA 1
ATOM 679 C C . TYR A 1 88 ? 1.567 3.100 -7.907 1.00 91.06 88 TYR A C 1
ATOM 681 O O . TYR A 1 88 ? 0.955 2.925 -8.960 1.00 91.06 88 TYR A O 1
ATOM 689 N N . ARG A 1 89 ? 2.013 4.308 -7.541 1.00 92.31 89 ARG A N 1
ATOM 690 C CA . ARG A 1 89 ? 1.862 5.497 -8.392 1.00 92.31 89 ARG A CA 1
ATOM 691 C C . ARG A 1 89 ? 2.598 5.336 -9.718 1.00 92.31 89 ARG A C 1
ATOM 693 O O . ARG A 1 89 ? 1.985 5.583 -10.751 1.00 92.31 89 ARG A O 1
ATOM 700 N N . ARG A 1 90 ? 3.843 4.854 -9.691 1.00 88.44 90 ARG A N 1
ATOM 701 C CA . ARG A 1 90 ? 4.633 4.610 -10.908 1.00 88.44 90 ARG A CA 1
ATOM 702 C C . ARG A 1 90 ? 3.930 3.643 -11.855 1.00 88.44 90 ARG A C 1
ATOM 704 O O . ARG A 1 90 ? 3.770 3.963 -13.025 1.00 88.44 90 ARG A O 1
ATOM 711 N N . VAL A 1 91 ? 3.410 2.534 -11.325 1.00 88.31 91 VAL A N 1
ATOM 712 C CA . VAL A 1 91 ? 2.627 1.550 -12.095 1.00 88.31 91 VAL A CA 1
ATOM 713 C C . VAL A 1 91 ? 1.304 2.128 -12.608 1.00 88.31 91 VAL A C 1
ATOM 715 O O . VAL A 1 91 ? 0.861 1.804 -13.705 1.00 88.31 91 VAL A O 1
ATOM 718 N N . ARG A 1 92 ? 0.615 2.951 -11.809 1.00 86.06 92 ARG A N 1
ATOM 719 C CA . ARG A 1 92 ? -0.701 3.500 -12.170 1.00 86.06 92 ARG A CA 1
ATOM 720 C C . ARG A 1 92 ? -0.617 4.579 -13.248 1.00 86.06 92 ARG A C 1
ATOM 722 O O . ARG A 1 92 ? -1.534 4.670 -14.058 1.00 86.06 92 ARG A O 1
ATOM 729 N N . TYR A 1 93 ? 0.430 5.397 -13.216 1.00 85.38 93 TYR A N 1
ATOM 730 C CA . TYR A 1 93 ? 0.615 6.529 -14.125 1.00 85.38 93 TYR A CA 1
ATOM 731 C C . TYR A 1 93 ? 1.653 6.262 -15.226 1.00 85.38 93 TYR A C 1
ATOM 733 O O . TYR A 1 93 ? 1.924 7.155 -16.019 1.00 85.38 93 TYR A O 1
ATOM 741 N N . GLY A 1 94 ? 2.216 5.050 -15.294 1.00 82.19 94 GLY A N 1
ATOM 742 C CA . GLY A 1 94 ? 3.196 4.664 -16.315 1.00 82.19 94 GLY A CA 1
ATOM 743 C C . GLY A 1 94 ? 4.536 5.400 -16.205 1.00 82.19 94 GLY A C 1
ATOM 744 O O . GLY A 1 94 ? 5.220 5.561 -17.207 1.00 82.19 94 GLY A O 1
ATOM 745 N N . GLU A 1 95 ? 4.903 5.883 -15.011 1.00 76.12 95 GLU A N 1
ATOM 746 C CA . GLU A 1 95 ? 6.057 6.781 -14.831 1.00 76.12 95 GLU A CA 1
ATOM 747 C C . GLU A 1 95 ? 7.411 6.054 -14.914 1.00 76.12 95 GLU A C 1
ATOM 749 O O . GLU A 1 95 ? 8.388 6.646 -15.363 1.00 76.12 95 GLU A O 1
ATOM 754 N N . ALA A 1 96 ? 7.511 4.803 -14.443 1.00 67.69 96 ALA A N 1
ATOM 755 C CA . ALA A 1 96 ? 8.763 4.040 -14.450 1.00 67.69 96 ALA A CA 1
ATOM 756 C C . ALA A 1 96 ? 8.547 2.547 -14.166 1.00 67.69 96 ALA A C 1
ATOM 758 O O . ALA A 1 96 ? 7.603 2.170 -13.463 1.00 67.69 96 ALA A O 1
ATOM 759 N N . ALA A 1 97 ? 9.492 1.720 -14.625 1.00 67.12 97 ALA A N 1
ATOM 760 C CA . ALA A 1 97 ? 9.602 0.328 -14.206 1.00 67.12 97 ALA A CA 1
ATOM 761 C C . ALA A 1 97 ? 9.812 0.238 -12.683 1.00 67.12 97 ALA A C 1
ATOM 763 O O . ALA A 1 97 ? 10.557 1.021 -12.083 1.00 67.12 97 ALA A O 1
ATOM 764 N N . VAL A 1 98 ? 9.128 -0.713 -12.052 1.00 74.69 98 VAL A N 1
ATOM 765 C CA . VAL A 1 98 ? 9.290 -1.023 -10.629 1.00 74.69 98 VAL A CA 1
ATOM 766 C C . VAL A 1 98 ? 10.228 -2.213 -10.493 1.00 74.69 98 VAL A C 1
ATOM 768 O O . VAL A 1 98 ? 10.122 -3.178 -11.242 1.00 74.69 98 VAL A O 1
ATOM 771 N N . ASP A 1 99 ? 11.148 -2.135 -9.538 1.00 76.38 99 ASP A N 1
ATOM 772 C CA . ASP A 1 99 ? 12.078 -3.221 -9.243 1.00 76.38 99 ASP A CA 1
ATOM 773 C C . ASP A 1 99 ? 11.351 -4.382 -8.537 1.00 76.38 99 ASP A C 1
ATOM 775 O O . ASP A 1 99 ? 10.554 -4.175 -7.616 1.00 76.38 99 ASP A O 1
ATOM 779 N N . ALA A 1 100 ? 11.647 -5.612 -8.955 1.00 75.38 100 ALA A N 1
ATOM 780 C CA . ALA A 1 100 ? 11.140 -6.835 -8.345 1.00 75.38 100 ALA A CA 1
ATOM 781 C C . ALA A 1 100 ? 11.542 -6.964 -6.863 1.00 75.38 100 ALA A C 1
ATOM 783 O O . ALA A 1 100 ? 10.776 -7.512 -6.068 1.00 75.38 100 ALA A O 1
ATOM 784 N N . THR A 1 101 ? 12.689 -6.408 -6.460 1.00 77.00 101 THR A N 1
ATOM 785 C CA . THR A 1 101 ? 13.131 -6.401 -5.053 1.00 77.00 101 THR A CA 1
ATOM 786 C C . THR A 1 101 ? 12.141 -5.665 -4.146 1.00 77.00 101 THR A C 1
ATOM 788 O O . THR A 1 101 ? 11.766 -6.169 -3.088 1.00 77.00 101 THR A O 1
ATOM 791 N N . VAL A 1 102 ? 11.610 -4.528 -4.609 1.00 76.88 102 VAL A N 1
ATOM 792 C CA . VAL A 1 102 ? 10.600 -3.734 -3.889 1.00 76.88 102 VAL A CA 1
ATOM 793 C C . VAL A 1 102 ? 9.309 -4.530 -3.695 1.00 76.88 102 VAL A C 1
ATOM 795 O O . VAL A 1 102 ? 8.653 -4.408 -2.658 1.00 76.88 102 VAL A O 1
ATOM 798 N N . VAL A 1 103 ? 8.937 -5.353 -4.679 1.00 79.62 103 VAL A N 1
ATOM 799 C CA . VAL A 1 103 ? 7.743 -6.205 -4.616 1.00 79.62 103 VAL A CA 1
ATOM 800 C C . VAL A 1 103 ? 7.919 -7.329 -3.601 1.00 79.62 103 VAL A C 1
ATOM 802 O O . VAL A 1 103 ? 7.019 -7.554 -2.789 1.00 79.62 103 VAL A O 1
ATOM 805 N N . GLU A 1 104 ? 9.066 -8.006 -3.606 1.00 80.81 104 GLU A N 1
ATOM 806 C CA . GLU A 1 104 ? 9.346 -9.091 -2.660 1.00 80.81 104 GLU A CA 1
ATOM 807 C C . GLU A 1 104 ? 9.462 -8.588 -1.219 1.00 80.81 104 GLU A C 1
ATOM 809 O O . GLU A 1 104 ? 8.853 -9.164 -0.311 1.00 80.81 104 GLU A O 1
ATOM 814 N N . ASP A 1 105 ? 10.135 -7.457 -1.000 1.00 80.00 105 ASP A N 1
ATOM 815 C CA . ASP A 1 105 ? 10.189 -6.811 0.314 1.00 80.00 105 ASP A CA 1
ATOM 816 C C . ASP A 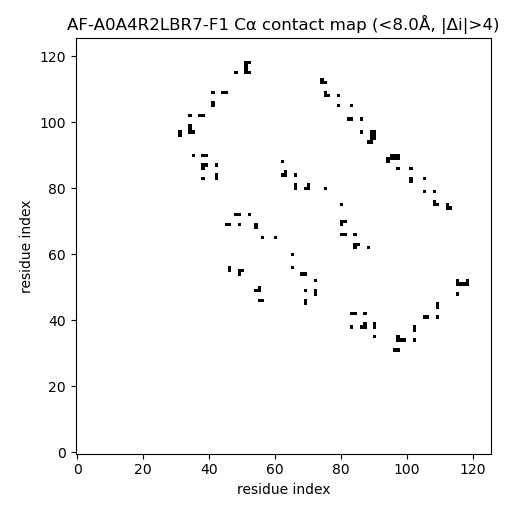1 105 ? 8.791 -6.435 0.806 1.00 80.00 105 ASP A C 1
ATOM 818 O O . ASP A 1 105 ? 8.442 -6.645 1.974 1.00 80.00 105 ASP A O 1
ATOM 822 N N . ALA A 1 106 ? 7.952 -5.920 -0.094 1.00 79.31 106 ALA A N 1
ATOM 823 C CA . ALA A 1 106 ? 6.592 -5.547 0.241 1.00 79.31 106 ALA A CA 1
ATOM 824 C C . ALA A 1 106 ? 5.694 -6.752 0.538 1.00 79.31 106 ALA A C 1
ATOM 826 O O . ALA A 1 106 ? 4.880 -6.714 1.470 1.00 79.31 106 ALA A O 1
ATOM 827 N N . ARG A 1 107 ? 5.865 -7.839 -0.215 1.00 83.38 107 ARG A N 1
ATOM 828 C CA . ARG A 1 107 ? 5.200 -9.120 0.026 1.00 83.38 107 ARG A CA 1
ATOM 829 C C . ARG A 1 107 ? 5.591 -9.684 1.385 1.00 83.38 107 ARG A C 1
ATOM 831 O O . ARG A 1 107 ? 4.703 -10.069 2.150 1.00 83.38 107 ARG A O 1
ATOM 838 N N . ARG A 1 108 ? 6.883 -9.685 1.714 1.00 83.12 108 ARG A N 1
ATOM 839 C CA . ARG A 1 108 ? 7.388 -10.145 3.011 1.00 83.12 108 ARG A CA 1
ATOM 840 C C . ARG A 1 108 ? 6.820 -9.300 4.148 1.00 83.12 108 ARG A C 1
ATOM 842 O O . ARG A 1 108 ? 6.235 -9.858 5.071 1.00 83.12 108 ARG A O 1
ATOM 849 N N . ALA A 1 109 ? 6.892 -7.973 4.044 1.00 80.19 109 ALA A N 1
ATOM 850 C CA . ALA A 1 109 ? 6.385 -7.063 5.070 1.00 80.19 109 ALA A CA 1
ATOM 851 C C . ALA A 1 109 ? 4.892 -7.282 5.371 1.00 80.19 109 ALA A C 1
ATOM 853 O O . ALA A 1 109 ? 4.506 -7.363 6.534 1.00 80.19 109 ALA A O 1
ATOM 854 N N . LEU A 1 110 ? 4.054 -7.440 4.340 1.00 78.62 110 LEU A N 1
ATOM 855 C CA . LEU A 1 110 ? 2.617 -7.680 4.520 1.00 78.62 110 LEU A CA 1
ATOM 856 C C . LEU A 1 110 ? 2.281 -9.085 5.031 1.00 78.62 110 LEU A C 1
ATOM 858 O O . LEU A 1 110 ? 1.218 -9.262 5.622 1.00 78.62 110 LEU A O 1
ATOM 862 N N . THR A 1 111 ? 3.152 -10.065 4.791 1.00 81.44 111 THR A N 1
ATOM 863 C CA . THR A 1 111 ? 2.960 -11.452 5.244 1.00 81.44 111 THR A CA 1
ATOM 864 C C . THR A 1 111 ? 3.387 -11.625 6.700 1.00 81.44 111 THR A C 1
ATOM 866 O O . THR A 1 111 ? 2.708 -12.308 7.459 1.00 81.44 111 THR A O 1
ATOM 869 N N . THR A 1 112 ? 4.487 -10.983 7.104 1.00 79.69 112 THR A N 1
ATOM 870 C CA . THR A 1 112 ? 5.008 -11.040 8.479 1.00 79.69 112 THR A CA 1
ATOM 871 C C . THR A 1 112 ? 4.221 -10.146 9.438 1.00 79.69 112 THR A C 1
ATOM 873 O O . THR A 1 112 ? 4.143 -10.438 10.630 1.00 79.69 112 THR A O 1
ATOM 876 N N . ALA A 1 113 ? 3.625 -9.057 8.947 1.00 71.38 113 ALA A N 1
ATOM 877 C CA . ALA A 1 113 ? 2.805 -8.185 9.774 1.00 71.38 113 ALA A CA 1
ATOM 878 C C . ALA A 1 113 ? 1.580 -8.954 10.302 1.00 71.38 113 ALA A C 1
ATOM 880 O O . ALA A 1 113 ? 0.727 -9.368 9.514 1.00 71.38 113 ALA A O 1
ATOM 881 N N . ALA A 1 114 ? 1.471 -9.096 11.630 1.00 63.03 114 ALA A N 1
ATOM 882 C CA . ALA A 1 114 ? 0.394 -9.826 12.313 1.00 63.03 114 ALA A CA 1
ATOM 883 C C . ALA A 1 114 ? -0.980 -9.522 11.690 1.00 63.03 114 ALA A C 1
ATOM 885 O O . ALA A 1 114 ? -1.229 -8.353 11.399 1.00 63.03 114 ALA A O 1
ATOM 886 N N . PRO A 1 115 ? -1.854 -10.506 11.424 1.00 59.44 115 PRO A N 1
ATOM 887 C CA . PRO A 1 115 ? -3.121 -10.258 10.738 1.00 59.44 115 PRO A CA 1
ATOM 888 C C . PRO A 1 115 ? -3.911 -9.140 11.437 1.00 59.44 115 PRO A C 1
ATOM 890 O O . PRO A 1 115 ? -3.828 -9.018 12.663 1.00 59.44 115 PRO A O 1
ATOM 893 N N . PRO A 1 116 ? -4.642 -8.287 10.689 1.00 56.50 116 PRO A N 1
ATOM 894 C CA . PRO A 1 116 ? -5.514 -7.313 11.330 1.00 56.50 116 PRO A CA 1
ATOM 895 C C . PRO A 1 116 ? -6.455 -8.074 12.263 1.00 56.50 116 PRO A C 1
ATOM 897 O O . PRO A 1 116 ? -7.014 -9.095 11.857 1.00 56.50 116 PRO A O 1
ATOM 900 N N . ALA A 1 117 ? -6.588 -7.606 13.508 1.00 55.44 117 ALA A N 1
ATOM 901 C CA . ALA A 1 117 ? -7.576 -8.146 14.429 1.00 55.44 117 AL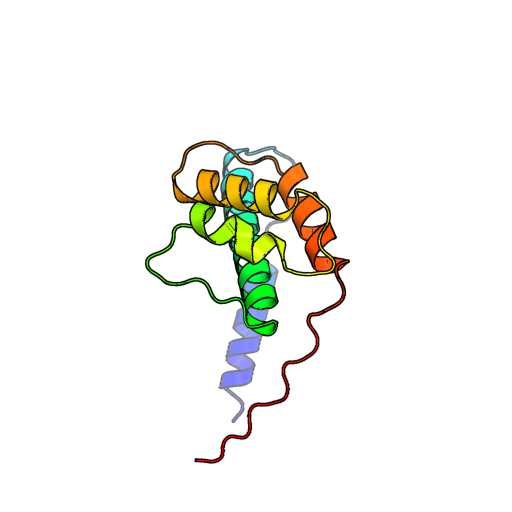A A CA 1
ATOM 902 C C . ALA A 1 117 ? -8.915 -8.190 13.689 1.00 55.44 117 ALA A C 1
ATOM 904 O O . ALA A 1 117 ? -9.314 -7.184 13.094 1.00 55.44 117 ALA A O 1
ATOM 905 N N . THR A 1 118 ? -9.537 -9.369 13.637 1.00 53.47 118 THR A N 1
ATOM 906 C CA . THR A 1 118 ? -10.830 -9.555 12.985 1.00 53.47 118 THR A CA 1
ATOM 907 C C . THR A 1 118 ? -11.754 -8.448 13.488 1.00 53.47 118 THR A C 1
ATOM 909 O O . THR A 1 118 ? -11.920 -8.340 14.707 1.00 53.47 118 THR A O 1
ATOM 912 N N . PRO A 1 119 ? -12.300 -7.582 12.614 1.00 52.34 119 PRO A N 1
ATOM 913 C CA . PRO A 1 119 ? -13.259 -6.593 13.074 1.00 52.34 119 PRO A CA 1
ATOM 914 C C . PRO A 1 119 ? -14.402 -7.353 13.761 1.00 52.34 119 PRO A C 1
ATOM 916 O O . PRO A 1 119 ? -14.777 -8.423 13.263 1.00 52.34 119 PRO A O 1
ATOM 919 N N . PRO A 1 120 ? -14.934 -6.869 14.900 1.00 45.66 120 PRO A N 1
ATOM 920 C CA . PRO A 1 120 ? -16.113 -7.488 15.485 1.00 45.66 120 PRO A CA 1
ATOM 921 C C . PRO A 1 120 ? -17.169 -7.533 14.385 1.00 45.66 120 PRO A C 1
ATOM 923 O O . PRO A 1 120 ? -17.405 -6.516 13.727 1.00 45.66 120 PRO A O 1
ATOM 926 N N . ALA A 1 121 ? -17.709 -8.725 14.119 1.00 49.50 121 ALA A N 1
ATOM 927 C CA . ALA A 1 121 ? -18.800 -8.902 13.176 1.00 49.50 121 ALA A CA 1
ATOM 928 C C . ALA A 1 121 ? -19.867 -7.871 13.547 1.00 49.50 121 ALA A C 1
ATOM 930 O O . ALA A 1 121 ? -20.427 -7.927 14.639 1.00 49.50 121 ALA A O 1
ATOM 931 N N . GLY A 1 122 ? -20.020 -6.851 12.701 1.00 44.66 122 GLY A N 1
ATOM 932 C CA . GLY A 1 122 ? -20.960 -5.775 12.945 1.00 44.66 122 GLY A CA 1
ATOM 933 C C . GLY A 1 122 ? -22.340 -6.393 13.034 1.00 44.66 122 GLY A C 1
ATOM 934 O O . GLY A 1 122 ? -22.779 -7.025 12.079 1.00 44.66 122 GLY A O 1
ATOM 935 N N . ASP A 1 123 ? -22.954 -6.241 14.203 1.00 50.34 123 ASP A N 1
ATOM 936 C CA . ASP A 1 123 ? -24.337 -6.575 14.508 1.00 50.34 123 ASP A CA 1
ATOM 937 C C . ASP A 1 123 ? -25.233 -6.034 13.379 1.00 50.34 123 ASP A C 1
ATOM 939 O O . ASP A 1 123 ? -25.488 -4.831 13.281 1.00 50.34 123 ASP A O 1
ATOM 943 N N . GLU A 1 124 ? -25.681 -6.920 12.485 1.00 46.59 124 GLU A N 1
ATOM 944 C CA . GLU A 1 124 ? -26.779 -6.667 11.551 1.00 46.59 124 GLU A CA 1
ATOM 945 C C . GLU A 1 124 ? -28.080 -6.599 12.361 1.00 46.59 124 GLU A C 1
ATOM 947 O O . GLU A 1 124 ? -28.917 -7.500 12.339 1.00 46.59 124 GLU A O 1
ATOM 952 N N . ARG A 1 125 ? -28.236 -5.530 13.141 1.00 49.94 125 ARG A N 1
ATOM 953 C CA . ARG A 1 125 ? -29.502 -5.159 13.768 1.00 49.94 125 ARG A CA 1
ATOM 954 C C . ARG A 1 125 ? -29.693 -3.654 13.672 1.00 49.94 125 ARG A C 1
ATOM 956 O O . ARG A 1 125 ? -29.312 -2.921 14.585 1.00 49.94 125 ARG A O 1
ATOM 963 N N . ARG A 1 126 ? -30.320 -3.213 12.581 1.00 44.34 126 ARG A N 1
ATOM 964 C CA . ARG A 1 126 ? -31.390 -2.202 12.584 1.00 44.34 126 ARG A CA 1
ATOM 965 C C . ARG A 1 126 ? -32.048 -2.089 11.220 1.00 44.34 126 ARG A C 1
ATOM 967 O O . ARG A 1 126 ? -31.305 -1.987 10.224 1.00 44.34 126 ARG A O 1
#

InterPro domains:
  IPR025403 Protein-glutamine gamma-glutamyltransferase-like, C-terminal [PF13559] (42-110)

Organism: NCBI:txid1133106

Sequence (126 aa):
MTQVRQLLDQLATRLRRARPAPAPGPDPVVTAGVVENDVRSLYRRLLLRAAAQGIRRPLSRTPREHEPYLAQVPGLPAGFVARLTLAYRRVRYGEAAVDATVVEDARRALTTAAPPATPPAGDERR

Radius of gyration: 19.19 Å; Cα contacts (8 Å, |Δi|>4): 78; chains: 1; bounding box: 46×46×37 Å

pLDDT: mean 75.22, std 15.72, range [42.53, 93.31]

Mean predicted aligned error: 14.09 Å

Foldseek 3Di:
DCVVVVVVVVVVVVVVVPDPDDDPDDDPVVVQVVLLVLLVVLVVLLQVQLVQVVLHDDPPDQLVRSLVSSCPRPQADPCLSVLSSVQNVCSVVVPDGDDVVNSVVSVVSSVRRDGRDRRPPPPPDD